Protein AF-A0A9W6YVE3-F1 (afdb_monomer)

Mean predicted aligned error: 15.02 Å

Organism: Ambrosiozyma monospora (NCBI:txid43982)

Radius of gyration: 27.33 Å; Cα contacts (8 Å, |Δi|>4): 26; chains: 1; bounding box: 91×32×43 Å

Sequence (106 aa):
MSSFFVELWESVFQPGTTPALIIATHASFAALLISLLALIFLSGSIHFINLFVIAALLWASVTWFICELQKEKDKLKTNEELAEEDKDAEEKQPLIAASKEEKKEK

InterPro domains:
  IPR013945 V-type ATPase assembly factor Pkr1 [PF08636] (2-73)
  IPR013945 V-type ATPase assembly factor Pkr1 [PTHR28251] (1-91)

Secondary structure (DSSP, 8-state):
-HHHHHHHHHHHHSSS--HHHHHHHHHHHHHHHHHHHHHHHHH--HHHHHHHHHHHHHHHHHHHHHHHHHHHHHHS--TTSHHHHTTTTTTTSSTTTTTSSTTS--

pLDDT: mean 72.77, std 18.61, range [37.28, 94.88]

Structure (mmCIF, N/CA/C/O backbone):
data_AF-A0A9W6YVE3-F1
#
_entry.id   AF-A0A9W6YVE3-F1
#
loop_
_atom_site.group_PDB
_atom_site.id
_atom_site.type_symbol
_atom_site.label_atom_id
_atom_site.label_alt_id
_atom_site.label_comp_id
_atom_site.label_asym_id
_atom_site.label_entity_id
_atom_site.label_seq_id
_atom_site.pdbx_PDB_ins_code
_atom_site.Cartn_x
_atom_site.Cartn_y
_atom_site.Cartn_z
_atom_site.occupancy
_atom_site.B_iso_or_equiv
_atom_site.auth_seq_id
_atom_site.auth_comp_id
_atom_site.auth_asym_id
_atom_site.auth_atom_id
_atom_site.pdbx_PDB_model_num
ATOM 1 N N . MET A 1 1 ? -2.933 19.427 10.365 1.00 55.12 1 MET A N 1
ATOM 2 C CA . MET A 1 1 ? -1.830 18.440 10.275 1.00 55.12 1 MET A CA 1
ATOM 3 C C . MET A 1 1 ? -1.236 18.082 11.638 1.00 55.12 1 MET A C 1
ATOM 5 O O . MET A 1 1 ? -0.814 16.949 11.789 1.00 55.12 1 MET A O 1
ATOM 9 N N . SER A 1 2 ? -1.236 18.975 12.636 1.00 65.62 2 SER A N 1
ATOM 10 C CA . SER A 1 2 ? -0.738 18.674 13.992 1.00 65.62 2 SER A CA 1
ATOM 11 C C . SER A 1 2 ? -1.509 17.563 14.725 1.00 65.62 2 SER A C 1
ATOM 13 O O . SER A 1 2 ? -0.872 16.755 15.385 1.00 65.62 2 SER A O 1
ATOM 15 N N . SER A 1 3 ? -2.840 17.468 14.564 1.00 75.75 3 SER A N 1
ATOM 16 C CA . SER A 1 3 ? -3.661 16.442 15.251 1.00 75.75 3 SER A CA 1
ATOM 17 C C . SER A 1 3 ? -3.242 15.013 14.904 1.00 75.75 3 SER A C 1
ATOM 19 O O . SER A 1 3 ? -2.989 14.222 15.798 1.00 75.75 3 SER A O 1
ATOM 21 N N . PHE A 1 4 ? -3.049 14.705 13.616 1.00 74.69 4 PHE A N 1
ATOM 22 C CA . PHE A 1 4 ? -2.621 13.372 13.172 1.00 74.69 4 PHE A CA 1
ATOM 23 C C . PHE A 1 4 ? -1.255 12.964 13.730 1.00 74.69 4 PHE A C 1
ATOM 25 O O . PHE A 1 4 ? -1.049 11.798 14.036 1.00 74.69 4 PHE A O 1
ATOM 32 N N . PHE A 1 5 ? -0.315 13.907 13.866 1.00 77.25 5 PHE A N 1
ATOM 33 C CA . PHE A 1 5 ? 1.000 13.611 14.437 1.00 77.25 5 PHE A CA 1
ATOM 34 C C . PHE A 1 5 ? 0.908 13.325 15.941 1.00 77.25 5 PHE A C 1
ATOM 36 O O . PHE A 1 5 ? 1.575 12.419 16.425 1.00 77.25 5 PHE A O 1
ATOM 43 N N . VAL A 1 6 ? 0.048 14.052 16.663 1.00 77.75 6 VAL A N 1
ATOM 44 C CA . VAL A 1 6 ? -0.221 13.816 18.091 1.00 77.75 6 VAL A CA 1
ATOM 45 C C . VAL A 1 6 ? -0.946 12.483 18.301 1.00 77.75 6 VAL A C 1
ATOM 47 O O . VAL A 1 6 ? -0.528 11.693 19.138 1.00 77.75 6 VAL A O 1
ATOM 50 N N . GLU A 1 7 ? -1.974 12.188 17.507 1.00 74.88 7 GLU A N 1
ATOM 51 C CA . GLU A 1 7 ? -2.704 10.913 17.548 1.00 74.88 7 GLU A CA 1
ATOM 52 C C . GLU A 1 7 ? -1.819 9.719 17.176 1.00 74.88 7 GLU A C 1
ATOM 54 O O . GLU A 1 7 ? -1.950 8.649 17.768 1.00 74.88 7 GLU A O 1
ATOM 59 N N . LEU A 1 8 ? -0.901 9.893 16.218 1.00 75.62 8 LEU A N 1
ATOM 60 C CA . LEU A 1 8 ? 0.083 8.874 15.859 1.00 75.62 8 LEU A CA 1
ATOM 61 C C . LEU A 1 8 ? 1.107 8.675 16.984 1.00 75.62 8 LEU A C 1
ATOM 63 O O . LEU A 1 8 ? 1.432 7.537 17.305 1.00 75.62 8 LEU A O 1
ATOM 67 N N . TRP A 1 9 ? 1.588 9.763 17.593 1.00 78.62 9 TRP A N 1
ATOM 68 C CA . TRP A 1 9 ? 2.520 9.724 18.723 1.00 78.62 9 TRP A CA 1
ATOM 69 C C . TRP A 1 9 ? 1.914 8.999 19.929 1.00 78.62 9 TRP A C 1
ATOM 71 O O . TRP A 1 9 ? 2.530 8.077 20.450 1.00 78.62 9 TRP A O 1
ATOM 81 N N . GLU A 1 10 ? 0.682 9.335 20.311 1.00 77.44 10 GLU A N 1
ATOM 82 C CA . GLU A 1 10 ? -0.056 8.642 21.379 1.00 77.44 10 GLU A CA 1
ATOM 83 C C . GLU A 1 10 ? -0.386 7.185 21.010 1.00 77.44 10 GLU A C 1
ATOM 85 O O . GLU A 1 10 ? -0.208 6.282 21.826 1.00 77.44 10 GLU A O 1
ATOM 90 N N . SER A 1 11 ? -0.770 6.922 19.754 1.00 75.25 11 SER A N 1
ATOM 91 C CA . SER A 1 11 ? -1.044 5.566 19.252 1.00 75.25 11 SER A CA 1
ATOM 92 C C . SER A 1 11 ? 0.140 4.618 19.357 1.00 75.25 11 SER A C 1
ATOM 94 O O . SER A 1 11 ? -0.059 3.423 19.542 1.00 75.25 11 SER A O 1
ATOM 96 N N . VAL A 1 12 ? 1.367 5.119 19.204 1.00 77.00 12 VAL A N 1
ATOM 97 C CA . VAL A 1 12 ? 2.574 4.288 19.324 1.00 77.00 12 VAL A CA 1
ATOM 98 C C . VAL A 1 12 ? 2.774 3.808 20.766 1.00 77.00 12 VAL A C 1
ATOM 100 O O . VAL A 1 12 ? 3.329 2.729 20.974 1.00 77.00 12 VAL A O 1
ATOM 103 N N . PHE A 1 13 ? 2.305 4.575 21.756 1.00 76.81 13 PHE A N 1
ATOM 104 C CA . PHE A 1 13 ? 2.384 4.211 23.174 1.00 76.81 13 PHE A CA 1
ATOM 105 C C . PHE A 1 13 ? 1.143 3.476 23.692 1.00 76.81 13 PHE A C 1
ATOM 107 O O . PHE A 1 13 ? 1.205 2.846 24.749 1.00 76.81 13 PHE A O 1
ATOM 114 N N . GLN A 1 14 ? 0.029 3.516 22.963 1.00 72.38 14 GLN A N 1
ATOM 115 C CA . GLN A 1 14 ? -1.161 2.741 23.292 1.00 72.38 14 GLN A CA 1
ATOM 116 C C . GLN A 1 14 ? -1.017 1.294 22.795 1.00 72.38 14 GLN A C 1
ATOM 118 O O . GLN A 1 14 ? -0.644 1.056 21.646 1.00 72.38 14 GLN A O 1
ATOM 123 N N . PRO A 1 15 ? -1.322 0.290 23.635 1.00 61.81 15 PRO A N 1
ATOM 124 C CA . PRO A 1 15 ? -1.200 -1.098 23.228 1.00 61.81 15 PRO A CA 1
ATOM 125 C C . PRO A 1 15 ? -2.252 -1.443 22.167 1.00 61.81 15 PRO A C 1
ATOM 127 O O . PRO A 1 15 ? -3.452 -1.484 22.434 1.00 61.81 15 PRO A O 1
ATOM 130 N N . GLY A 1 16 ? -1.789 -1.750 20.957 1.00 66.56 16 GLY A N 1
ATOM 131 C CA . GLY A 1 16 ? -2.586 -2.402 19.923 1.00 66.56 16 GLY A CA 1
ATOM 132 C C . GLY A 1 16 ? -2.505 -1.753 18.544 1.00 66.56 16 GLY A C 1
ATOM 133 O O . GLY A 1 16 ? -1.901 -0.714 18.327 1.00 66.56 16 GLY A O 1
ATOM 134 N N . THR A 1 17 ? -3.151 -2.397 17.578 1.00 67.56 17 THR A N 1
ATOM 135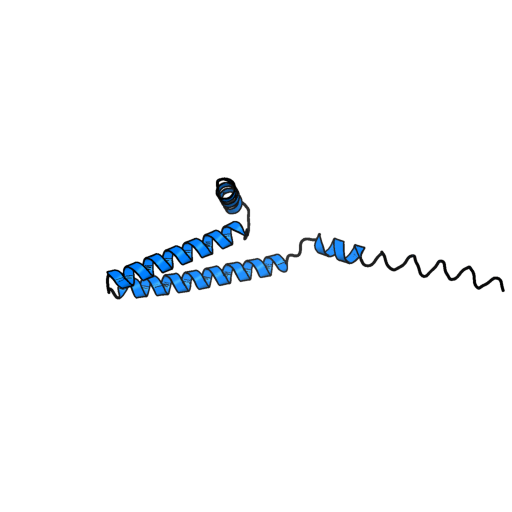 C CA . THR A 1 17 ? -3.386 -1.871 16.228 1.00 67.56 17 THR A CA 1
ATOM 136 C C . THR A 1 17 ? -4.387 -0.718 16.264 1.00 67.56 17 THR A C 1
ATOM 138 O O . THR A 1 17 ? -5.595 -0.956 16.316 1.00 67.56 17 THR A O 1
ATOM 141 N N . THR A 1 18 ? -3.898 0.523 16.267 1.00 77.12 18 THR A N 1
ATOM 142 C CA . THR A 1 18 ? -4.727 1.714 16.041 1.00 77.12 18 THR A CA 1
ATOM 143 C C . THR A 1 18 ? -4.804 2.036 14.538 1.00 77.12 18 THR A C 1
ATOM 145 O O . THR A 1 18 ? -3.854 1.759 13.796 1.00 77.12 18 THR A O 1
ATOM 148 N N . PRO A 1 19 ? -5.908 2.629 14.043 1.00 76.81 19 PRO A N 1
ATOM 149 C CA . PRO A 1 19 ? -6.085 2.909 12.612 1.00 76.81 19 PRO A CA 1
ATOM 150 C C . PRO A 1 19 ? -4.991 3.816 12.030 1.00 76.81 19 PRO A C 1
ATOM 152 O O . PRO A 1 19 ? -4.545 3.615 10.899 1.00 76.81 19 PRO A O 1
ATOM 155 N N . ALA A 1 20 ? -4.515 4.780 12.825 1.00 78.94 20 ALA A N 1
ATOM 156 C CA . ALA A 1 20 ? -3.440 5.690 12.445 1.00 78.94 20 ALA A CA 1
ATOM 157 C C . ALA A 1 20 ? -2.110 4.952 12.210 1.00 78.94 20 ALA A C 1
ATOM 159 O O . ALA A 1 20 ? -1.403 5.241 11.244 1.00 78.94 20 ALA A O 1
ATOM 160 N N . LEU A 1 21 ? -1.789 3.955 13.042 1.00 80.88 21 LEU A N 1
ATOM 161 C CA . LEU A 1 21 ? -0.553 3.183 12.915 1.00 80.88 21 LEU A CA 1
ATOM 162 C C . LEU A 1 21 ? -0.557 2.288 11.665 1.00 80.88 21 LEU A C 1
ATOM 164 O O . LEU A 1 21 ? 0.462 2.167 10.979 1.00 80.88 21 LEU A O 1
ATOM 168 N N . ILE A 1 22 ? -1.714 1.711 11.325 1.00 83.88 22 ILE A N 1
ATOM 169 C CA . ILE A 1 22 ? -1.890 0.902 10.110 1.00 83.88 22 ILE A CA 1
ATOM 170 C C . ILE A 1 22 ? -1.677 1.774 8.866 1.00 83.88 22 ILE A C 1
ATOM 172 O O . ILE A 1 22 ? -0.883 1.417 7.991 1.00 83.88 22 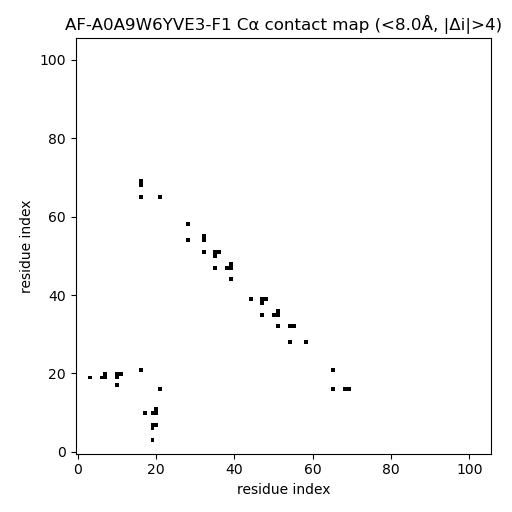ILE A O 1
ATOM 176 N N . ILE A 1 23 ? -2.312 2.952 8.810 1.00 84.75 23 ILE A N 1
ATOM 177 C CA . ILE A 1 23 ? -2.169 3.878 7.676 1.00 84.75 23 ILE A CA 1
ATOM 178 C C . ILE A 1 23 ? -0.709 4.322 7.501 1.00 84.75 23 ILE A C 1
ATOM 180 O O . ILE A 1 23 ? -0.186 4.304 6.385 1.00 84.75 23 ILE A O 1
ATOM 184 N N . ALA A 1 24 ? -0.031 4.664 8.602 1.00 86.44 24 ALA A N 1
ATOM 185 C CA . ALA A 1 24 ? 1.357 5.115 8.585 1.00 86.44 24 ALA A CA 1
ATOM 186 C C . ALA A 1 24 ? 2.305 4.008 8.103 1.00 86.44 24 ALA A C 1
ATOM 188 O O . ALA A 1 24 ? 3.251 4.274 7.355 1.00 86.44 24 ALA A O 1
ATOM 189 N N . THR A 1 25 ? 2.020 2.759 8.477 1.00 88.31 25 THR A N 1
ATOM 190 C CA . THR A 1 25 ? 2.789 1.586 8.052 1.00 88.31 25 THR A CA 1
ATOM 191 C C . THR A 1 25 ? 2.670 1.365 6.543 1.00 88.31 25 THR A C 1
ATOM 193 O O . THR A 1 25 ? 3.690 1.314 5.853 1.00 88.31 25 THR A O 1
ATOM 196 N N . HIS A 1 26 ? 1.449 1.313 5.996 1.00 90.06 26 HIS A N 1
ATOM 197 C CA . HIS A 1 26 ? 1.249 1.160 4.548 1.00 90.06 26 HIS A CA 1
ATOM 198 C C . HIS A 1 26 ? 1.849 2.327 3.754 1.00 90.06 26 HIS A C 1
ATOM 200 O O . HIS A 1 26 ? 2.483 2.095 2.724 1.00 90.06 26 HIS A O 1
ATOM 206 N N . ALA A 1 27 ? 1.717 3.562 4.248 1.00 91.56 27 ALA A N 1
ATOM 207 C CA . ALA A 1 27 ? 2.322 4.734 3.619 1.00 91.56 27 ALA A CA 1
ATOM 208 C C . ALA A 1 27 ? 3.859 4.650 3.592 1.00 91.56 27 ALA A C 1
ATOM 210 O O . ALA A 1 27 ? 4.470 4.924 2.558 1.00 91.56 27 ALA A O 1
ATOM 211 N N . SER A 1 28 ? 4.484 4.217 4.692 1.00 91.38 28 SER A N 1
ATOM 212 C CA . SER A 1 28 ? 5.942 4.069 4.788 1.00 91.38 28 SER A CA 1
ATOM 213 C C . SER A 1 28 ? 6.473 2.984 3.849 1.00 91.38 28 SER A C 1
ATOM 215 O O . SER A 1 28 ? 7.449 3.216 3.135 1.00 91.38 28 SER A O 1
ATOM 217 N N . PHE A 1 29 ? 5.810 1.822 3.786 1.00 92.38 29 PHE A N 1
ATOM 218 C CA . PHE A 1 29 ? 6.183 0.755 2.851 1.00 92.38 29 PHE A CA 1
ATOM 219 C C . PHE A 1 29 ? 5.979 1.164 1.390 1.00 92.38 29 PHE A C 1
ATOM 221 O O . PHE A 1 29 ? 6.850 0.899 0.563 1.00 92.38 29 PHE A 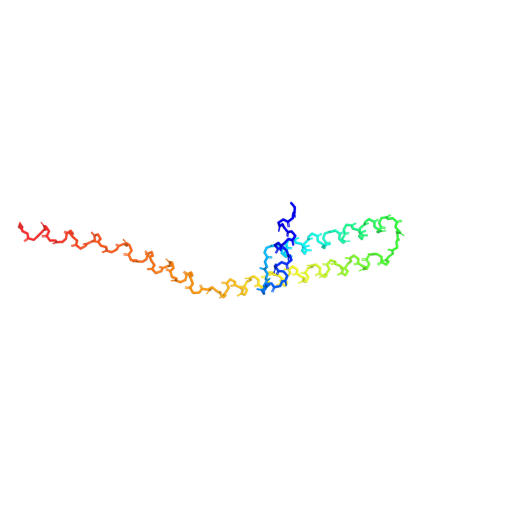O 1
ATOM 228 N N . ALA A 1 30 ? 4.881 1.855 1.070 1.00 92.31 30 ALA A N 1
ATOM 229 C CA . ALA A 1 30 ? 4.645 2.369 -0.276 1.00 92.31 30 ALA A CA 1
ATOM 230 C C . ALA A 1 30 ? 5.729 3.374 -0.691 1.00 92.31 30 ALA A C 1
ATOM 232 O O . ALA A 1 30 ? 6.300 3.243 -1.773 1.00 92.31 30 ALA A O 1
ATOM 233 N N . ALA A 1 31 ? 6.068 4.327 0.183 1.00 93.38 31 ALA A N 1
ATOM 234 C CA . ALA A 1 31 ? 7.148 5.280 -0.062 1.00 93.38 31 ALA A CA 1
ATOM 235 C C . ALA A 1 31 ? 8.489 4.564 -0.290 1.00 93.38 31 ALA A C 1
ATOM 237 O O . ALA A 1 31 ? 9.188 4.868 -1.255 1.00 93.38 31 ALA A O 1
ATOM 238 N N . LEU A 1 32 ? 8.808 3.562 0.534 1.00 92.56 32 LEU A N 1
ATOM 239 C CA . LEU A 1 32 ? 10.026 2.764 0.406 1.00 92.56 32 LEU A CA 1
ATOM 240 C C . LEU A 1 32 ? 10.080 2.006 -0.928 1.00 92.56 32 LEU A C 1
ATOM 242 O O . LEU A 1 32 ? 11.106 2.041 -1.608 1.00 92.56 32 LEU A O 1
ATOM 246 N N . LEU A 1 33 ? 8.988 1.350 -1.333 1.00 92.06 33 LEU A N 1
ATOM 247 C CA . LEU A 1 33 ? 8.929 0.626 -2.606 1.00 92.06 33 LEU A CA 1
ATOM 248 C C . LEU A 1 33 ? 9.028 1.567 -3.806 1.00 92.06 33 LEU A C 1
ATOM 250 O O . LEU A 1 33 ? 9.722 1.234 -4.764 1.00 92.06 33 LEU A O 1
ATOM 254 N N . ILE A 1 34 ? 8.394 2.741 -3.747 1.00 93.56 34 ILE A N 1
ATOM 255 C CA . ILE A 1 34 ? 8.508 3.776 -4.784 1.00 93.56 34 ILE A CA 1
ATOM 256 C C . ILE A 1 34 ? 9.953 4.272 -4.882 1.00 93.56 34 ILE A C 1
ATOM 258 O O . ILE A 1 34 ? 10.486 4.374 -5.987 1.00 93.56 34 ILE A O 1
ATOM 262 N N . SER A 1 35 ? 10.609 4.541 -3.748 1.00 92.50 35 SER A N 1
ATOM 263 C CA . SER A 1 35 ? 12.021 4.924 -3.730 1.00 92.50 35 SER A CA 1
ATOM 264 C C . SER A 1 35 ? 12.897 3.831 -4.342 1.00 92.50 35 SER A C 1
ATOM 266 O O . SER A 1 35 ? 13.692 4.126 -5.230 1.00 92.50 35 SER A O 1
ATOM 268 N N . LEU A 1 36 ? 12.721 2.566 -3.949 1.00 90.62 36 LEU A N 1
ATOM 269 C CA . LEU A 1 36 ? 13.482 1.454 -4.528 1.00 90.62 36 LEU A CA 1
ATOM 270 C C . LEU A 1 36 ? 13.224 1.295 -6.030 1.00 90.62 36 LEU A C 1
ATOM 272 O O . LEU A 1 36 ? 14.180 1.132 -6.782 1.00 90.62 36 LEU A O 1
ATOM 276 N N . LEU A 1 37 ? 11.973 1.411 -6.484 1.00 89.62 37 LEU A N 1
ATOM 277 C CA . LEU A 1 37 ? 11.626 1.412 -7.908 1.00 89.62 37 LEU A CA 1
ATOM 278 C C . LEU A 1 37 ? 12.358 2.526 -8.660 1.00 89.62 37 LEU A C 1
ATOM 280 O O . LEU A 1 37 ? 12.997 2.252 -9.675 1.00 89.62 37 LEU A O 1
ATOM 284 N N . ALA A 1 38 ? 12.327 3.757 -8.146 1.00 90.00 38 ALA A N 1
ATOM 285 C CA . ALA A 1 38 ? 13.032 4.884 -8.751 1.00 90.00 38 ALA A CA 1
ATOM 286 C C . ALA A 1 38 ? 14.547 4.624 -8.854 1.00 90.00 38 ALA A C 1
ATOM 288 O O . ALA A 1 38 ? 15.144 4.885 -9.899 1.00 90.00 38 ALA A O 1
ATOM 289 N N . LEU A 1 39 ? 15.165 4.050 -7.813 1.00 86.88 39 LEU A N 1
ATOM 290 C CA . LEU A 1 39 ? 16.584 3.682 -7.841 1.00 86.88 39 LEU A CA 1
ATOM 291 C C . LEU A 1 39 ? 16.891 2.521 -8.802 1.00 86.88 39 LEU A C 1
ATOM 293 O O . LEU A 1 39 ? 17.944 2.547 -9.439 1.00 86.88 39 LEU A O 1
ATOM 297 N N . ILE A 1 40 ? 15.995 1.538 -8.957 1.00 86.94 40 ILE A N 1
ATOM 298 C CA . IL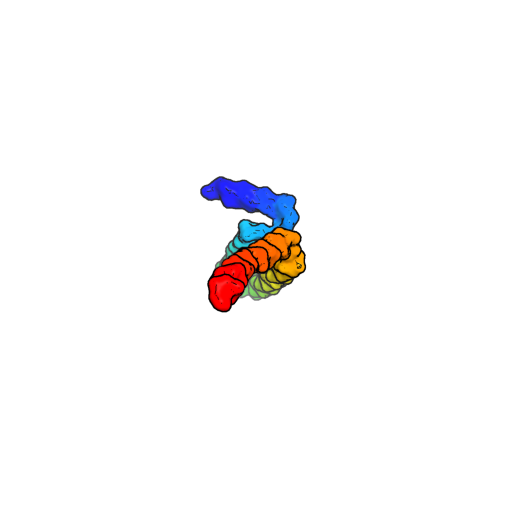E A 1 40 ? 16.151 0.455 -9.947 1.00 86.94 40 ILE A CA 1
ATOM 299 C C . ILE A 1 40 ? 16.237 1.046 -11.357 1.00 86.94 40 ILE A C 1
ATOM 301 O O . ILE A 1 40 ? 17.158 0.701 -12.102 1.00 86.94 40 ILE A O 1
ATOM 305 N N . PHE A 1 41 ? 15.327 1.966 -11.700 1.00 83.19 41 PHE A N 1
ATOM 306 C CA . PHE A 1 41 ? 15.324 2.635 -13.005 1.00 83.19 41 PHE A CA 1
ATOM 307 C C . PHE A 1 41 ? 16.581 3.477 -13.242 1.00 83.19 41 PHE A C 1
ATOM 309 O O . PHE A 1 41 ? 17.054 3.550 -14.374 1.00 83.19 41 PHE A O 1
ATOM 316 N N . LEU A 1 42 ? 17.131 4.096 -12.194 1.00 85.31 42 LEU A N 1
ATOM 317 C CA . LEU A 1 42 ? 18.282 4.989 -12.322 1.00 85.31 42 LEU A CA 1
ATOM 318 C C . LEU A 1 42 ? 19.631 4.254 -12.326 1.00 85.31 42 LEU A C 1
ATOM 320 O O . LEU A 1 42 ? 20.558 4.681 -13.010 1.00 85.31 42 LEU A O 1
ATOM 324 N N . SER A 1 43 ? 19.762 3.173 -11.552 1.00 82.31 43 SER A N 1
ATOM 325 C CA . SER A 1 43 ? 21.056 2.529 -11.293 1.00 82.31 43 SER A CA 1
ATOM 326 C C . SER A 1 43 ? 21.296 1.247 -12.095 1.00 82.31 43 SER A C 1
ATOM 328 O O . SER A 1 43 ? 22.450 0.829 -12.185 1.00 82.31 43 SER A O 1
ATOM 330 N N . GLY A 1 44 ? 20.255 0.585 -12.622 1.00 72.94 44 GLY A N 1
ATOM 331 C CA . GLY A 1 44 ? 20.389 -0.633 -13.440 1.00 72.94 44 GLY A CA 1
ATOM 332 C C . GLY A 1 44 ? 21.061 -1.833 -12.746 1.00 72.94 44 GLY A C 1
ATOM 333 O O . GLY A 1 44 ? 21.465 -2.780 -13.416 1.00 72.94 44 GLY A O 1
ATOM 334 N N . SER A 1 45 ? 21.216 -1.805 -11.417 1.00 81.75 45 SER A N 1
ATOM 335 C CA . SER A 1 45 ? 21.945 -2.822 -10.649 1.00 81.75 45 SER A CA 1
ATOM 336 C C . SER A 1 45 ? 21.009 -3.872 -10.051 1.00 81.75 45 SER A C 1
ATOM 338 O O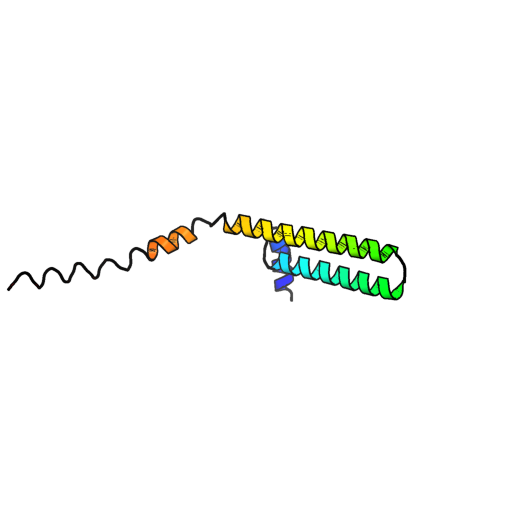 . SER A 1 45 ? 20.012 -3.541 -9.405 1.00 81.75 45 SER A O 1
ATOM 340 N N . ILE A 1 46 ? 21.389 -5.149 -10.193 1.00 84.69 46 ILE A N 1
ATOM 341 C CA . ILE A 1 46 ? 20.663 -6.309 -9.646 1.00 84.69 46 ILE A CA 1
ATOM 342 C C . ILE A 1 46 ? 20.472 -6.217 -8.121 1.00 84.69 46 ILE A C 1
ATOM 344 O O . ILE A 1 46 ? 19.498 -6.735 -7.583 1.00 84.69 46 ILE A O 1
ATOM 348 N N . HIS A 1 47 ? 21.364 -5.512 -7.414 1.00 88.62 47 HIS A N 1
ATOM 349 C CA . HIS A 1 47 ? 21.291 -5.362 -5.960 1.00 88.62 47 HIS A CA 1
ATOM 350 C C . HIS A 1 47 ? 19.968 -4.723 -5.509 1.00 88.62 47 HIS A C 1
ATOM 352 O O . HIS A 1 47 ? 19.353 -5.172 -4.541 1.00 88.62 47 HIS A O 1
ATOM 358 N N . PHE A 1 48 ? 19.483 -3.726 -6.253 1.00 86.50 48 PHE A N 1
ATOM 359 C CA . PHE A 1 48 ? 18.231 -3.043 -5.934 1.00 86.50 48 PHE A CA 1
ATOM 360 C C . PHE A 1 48 ? 16.996 -3.920 -6.161 1.00 86.50 48 PHE A C 1
ATOM 362 O O . PHE A 1 48 ? 15.990 -3.741 -5.479 1.00 86.50 48 PHE A O 1
ATOM 369 N N . ILE A 1 49 ? 17.084 -4.912 -7.051 1.00 87.62 49 ILE A N 1
ATOM 370 C CA . ILE A 1 49 ? 16.009 -5.885 -7.269 1.00 87.62 49 ILE A CA 1
ATOM 371 C C . ILE A 1 49 ? 15.877 -6.797 -6.044 1.00 87.62 49 ILE A C 1
ATOM 373 O O . ILE A 1 49 ? 14.770 -6.985 -5.544 1.00 87.62 49 ILE A O 1
ATOM 377 N N . ASN A 1 50 ? 16.990 -7.298 -5.494 1.00 91.12 50 ASN A N 1
ATOM 378 C CA . ASN A 1 50 ? 16.960 -8.105 -4.268 1.00 91.12 50 ASN A CA 1
ATOM 379 C C . ASN A 1 50 ? 16.387 -7.313 -3.081 1.00 91.12 50 ASN A C 1
ATOM 381 O O . ASN A 1 50 ? 15.550 -7.833 -2.345 1.00 91.12 50 ASN A O 1
ATOM 385 N N . LEU A 1 51 ? 16.800 -6.050 -2.922 1.00 91.62 51 LEU A N 1
ATOM 386 C CA . LEU A 1 51 ? 16.256 -5.144 -1.902 1.00 91.62 51 LEU A CA 1
ATOM 387 C C . LEU A 1 51 ? 14.743 -4.943 -2.063 1.00 91.62 51 LEU A C 1
ATOM 389 O O . LEU A 1 51 ? 14.011 -5.003 -1.078 1.00 91.62 51 LEU A O 1
ATOM 393 N N . PHE A 1 52 ? 14.268 -4.757 -3.296 1.00 90.88 52 PHE A N 1
ATOM 394 C CA . PHE A 1 52 ? 12.845 -4.601 -3.592 1.00 90.88 52 PHE A CA 1
ATOM 395 C C . PHE A 1 52 ? 12.037 -5.857 -3.248 1.00 90.88 52 PHE A C 1
ATOM 397 O O . PHE A 1 52 ? 10.987 -5.757 -2.614 1.00 90.88 52 PHE A O 1
ATOM 404 N N . VAL A 1 53 ? 12.545 -7.043 -3.595 1.00 93.00 53 VAL A N 1
ATOM 405 C CA . VAL A 1 53 ? 11.893 -8.321 -3.266 1.00 93.00 53 VAL A CA 1
ATOM 406 C C . VAL A 1 53 ? 11.791 -8.514 -1.753 1.00 93.00 53 VAL A C 1
ATOM 408 O O . VAL A 1 53 ? 10.716 -8.837 -1.250 1.00 93.00 53 VAL A O 1
ATOM 411 N N . ILE A 1 54 ? 12.878 -8.281 -1.012 1.00 94.44 54 ILE A N 1
ATOM 412 C CA . ILE A 1 54 ? 12.877 -8.429 0.451 1.00 94.44 54 ILE A CA 1
ATOM 413 C C . ILE A 1 54 ? 11.920 -7.415 1.094 1.00 94.44 54 ILE A C 1
ATOM 415 O O . ILE A 1 54 ? 11.169 -7.776 1.998 1.00 94.44 54 ILE A O 1
ATOM 419 N N . ALA A 1 55 ? 11.887 -6.172 0.605 1.00 93.25 55 ALA A N 1
ATOM 420 C CA . ALA A 1 55 ? 10.948 -5.158 1.080 1.00 93.25 55 ALA A CA 1
ATOM 421 C C . ALA A 1 55 ? 9.481 -5.544 0.822 1.00 93.25 55 ALA A C 1
ATOM 423 O O . ALA A 1 55 ? 8.636 -5.361 1.698 1.00 93.25 55 ALA A O 1
ATOM 424 N N . ALA A 1 56 ? 9.173 -6.120 -0.343 1.00 92.19 56 ALA A N 1
ATOM 425 C CA . ALA A 1 56 ? 7.830 -6.602 -0.661 1.00 92.19 56 ALA A CA 1
ATOM 426 C C . ALA A 1 56 ? 7.412 -7.787 0.231 1.00 92.19 56 ALA A C 1
ATOM 428 O O . ALA A 1 56 ? 6.293 -7.803 0.747 1.00 92.19 56 ALA A O 1
ATOM 429 N N . LEU A 1 57 ? 8.317 -8.744 0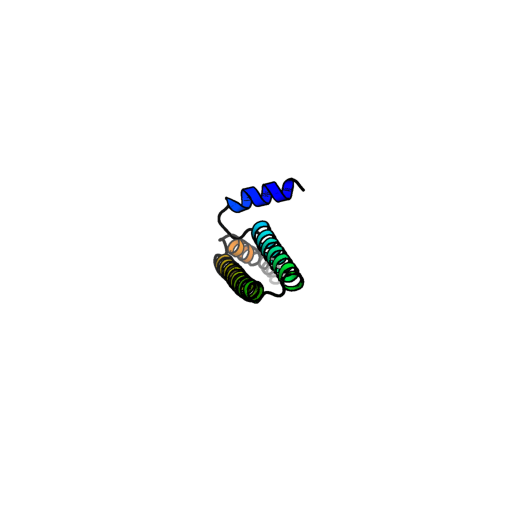.475 1.00 94.88 57 LEU A N 1
ATOM 430 C CA . LEU A 1 57 ? 8.083 -9.858 1.405 1.00 94.88 57 LEU A CA 1
ATOM 431 C C . LEU A 1 57 ? 7.858 -9.370 2.842 1.00 94.88 57 LEU A C 1
ATOM 433 O O . LEU A 1 57 ? 6.986 -9.884 3.549 1.00 94.88 57 LEU A O 1
ATOM 437 N N . LEU A 1 58 ? 8.616 -8.357 3.265 1.00 93.62 58 LEU A N 1
ATOM 438 C CA . LEU A 1 58 ? 8.443 -7.717 4.563 1.00 93.62 58 LEU A CA 1
ATOM 439 C C . LEU A 1 58 ? 7.068 -7.044 4.659 1.00 93.62 58 LEU A C 1
ATOM 441 O O . LEU A 1 58 ? 6.358 -7.249 5.642 1.00 93.62 58 LEU A O 1
ATOM 445 N N . TRP A 1 59 ? 6.655 -6.305 3.626 1.00 93.19 59 TRP A N 1
ATOM 446 C CA . TRP A 1 59 ? 5.343 -5.660 3.599 1.00 93.19 59 TRP A CA 1
ATOM 447 C C . TRP A 1 59 ? 4.196 -6.676 3.661 1.00 93.19 59 TRP A C 1
ATOM 449 O O . TRP A 1 59 ? 3.240 -6.482 4.417 1.00 93.19 59 TRP A O 1
ATOM 459 N N . ALA A 1 60 ? 4.311 -7.790 2.933 1.00 92.19 60 ALA A N 1
ATOM 460 C CA . ALA A 1 60 ? 3.349 -8.886 3.002 1.00 92.19 60 ALA A CA 1
ATOM 461 C C . ALA A 1 60 ? 3.278 -9.491 4.415 1.00 92.19 60 ALA A C 1
ATOM 463 O O . ALA A 1 60 ? 2.184 -9.650 4.955 1.00 92.19 60 ALA A O 1
ATOM 464 N N . SER A 1 61 ? 4.432 -9.751 5.040 1.00 94.12 61 SER A N 1
ATOM 465 C CA . SER A 1 61 ? 4.517 -10.288 6.408 1.00 94.12 61 SER A CA 1
ATOM 466 C C . SER A 1 61 ? 3.850 -9.363 7.431 1.00 94.12 61 SER A C 1
ATOM 468 O O . SER A 1 61 ? 3.081 -9.823 8.271 1.00 94.12 61 SER A O 1
ATOM 470 N N . VAL A 1 62 ? 4.090 -8.052 7.333 1.00 91.06 62 VAL A N 1
ATOM 471 C CA . VAL A 1 62 ? 3.475 -7.057 8.225 1.00 91.06 62 VAL A CA 1
ATOM 472 C C . VAL A 1 62 ? 1.970 -6.943 7.982 1.00 91.06 62 VAL A C 1
ATOM 474 O O . VAL A 1 62 ? 1.201 -6.904 8.936 1.00 91.06 62 VAL A O 1
ATOM 477 N N . THR A 1 63 ? 1.532 -6.931 6.721 1.00 89.56 63 THR A N 1
ATOM 478 C CA . THR A 1 63 ? 0.100 -6.858 6.378 1.00 89.56 63 THR A CA 1
ATOM 479 C C . THR A 1 63 ? -0.652 -8.076 6.909 1.00 89.56 63 THR A C 1
ATOM 481 O O . THR A 1 63 ? -1.722 -7.937 7.501 1.00 89.56 63 THR A O 1
ATOM 484 N N . TRP A 1 64 ? -0.068 -9.267 6.752 1.00 91.44 64 TRP A N 1
ATOM 485 C CA . TRP A 1 64 ? -0.616 -10.496 7.314 1.00 91.44 64 TRP A CA 1
ATOM 486 C C . TRP A 1 64 ? -0.669 -10.442 8.847 1.00 91.44 64 TRP A C 1
ATOM 488 O O . TRP A 1 64 ? -1.709 -10.742 9.428 1.00 91.44 64 TRP A O 1
ATOM 498 N N . PHE A 1 65 ? 0.401 -9.972 9.497 1.00 88.25 65 PHE A N 1
ATOM 499 C CA . PHE A 1 65 ? 0.454 -9.818 10.953 1.00 88.25 65 PHE A CA 1
ATOM 500 C C . PH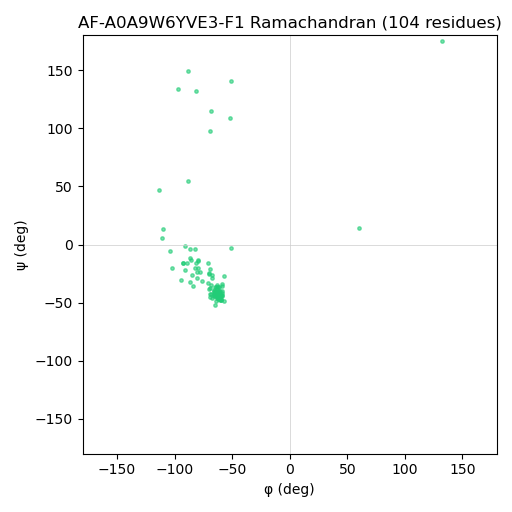E A 1 65 ? -0.625 -8.863 11.485 1.00 88.25 65 PHE A C 1
ATOM 502 O O . PHE A 1 65 ? -1.298 -9.183 12.460 1.00 88.25 65 PHE A O 1
ATOM 509 N N . ILE A 1 66 ? -0.844 -7.718 10.828 1.00 86.81 66 ILE A N 1
ATOM 510 C CA . ILE A 1 66 ? -1.899 -6.764 11.206 1.00 86.81 66 ILE A CA 1
ATOM 511 C C . ILE A 1 66 ? -3.284 -7.409 11.092 1.00 86.81 66 ILE A C 1
ATOM 513 O O . ILE A 1 66 ? -4.097 -7.254 12.002 1.00 86.81 66 ILE A O 1
ATOM 517 N N . CYS A 1 67 ? -3.542 -8.138 10.003 1.00 85.69 67 CYS A N 1
ATOM 518 C CA . CYS A 1 67 ? -4.817 -8.819 9.783 1.00 85.69 67 CYS A CA 1
ATOM 519 C C . CYS A 1 67 ? -5.078 -9.892 10.852 1.00 85.69 67 CYS A C 1
ATOM 521 O O . CYS A 1 67 ? -6.173 -9.953 11.411 1.00 85.69 67 CYS A O 1
ATOM 523 N N . GLU A 1 68 ? -4.057 -10.679 11.201 1.00 87.56 68 GLU A N 1
ATOM 524 C CA . GLU A 1 68 ? -4.171 -11.692 12.253 1.00 87.56 68 GLU A CA 1
ATOM 525 C C . GLU A 1 68 ? -4.413 -11.049 13.630 1.00 87.56 68 GLU A C 1
ATOM 527 O O . GLU A 1 68 ? -5.280 -11.498 14.379 1.00 87.56 68 GLU A O 1
ATOM 532 N N . LEU A 1 69 ? -3.738 -9.934 13.943 1.00 83.88 69 LEU A N 1
ATOM 533 C CA . LEU A 1 69 ? -3.993 -9.192 15.182 1.00 83.88 69 LEU A CA 1
ATOM 534 C C . LEU A 1 69 ? -5.408 -8.603 15.250 1.00 83.88 69 LEU A C 1
ATOM 536 O O . LEU A 1 69 ? -5.988 -8.553 16.333 1.00 83.88 69 LEU A O 1
ATOM 540 N N . GLN A 1 70 ? -5.965 -8.132 14.131 1.00 81.62 70 GLN A N 1
ATOM 541 C CA . GLN A 1 70 ? -7.346 -7.638 14.084 1.00 81.62 70 GLN A CA 1
ATOM 542 C C . GLN A 1 70 ? -8.347 -8.766 14.332 1.00 81.62 70 GLN A C 1
ATOM 544 O O . GLN A 1 70 ? -9.244 -8.617 15.154 1.00 81.62 70 GLN A O 1
ATOM 549 N N . LYS A 1 71 ? -8.134 -9.926 13.711 1.00 79.81 71 LYS A N 1
ATOM 550 C CA . LYS A 1 71 ? -8.990 -11.099 13.891 1.00 79.81 71 LYS A CA 1
ATOM 551 C C . LYS A 1 71 ? -9.020 -11.592 15.341 1.00 79.81 71 LYS A C 1
ATOM 553 O O . LYS A 1 71 ? -10.084 -11.951 15.837 1.00 79.81 71 LYS A O 1
ATOM 558 N N . GLU A 1 72 ? -7.881 -11.594 16.032 1.00 76.75 72 GLU A N 1
ATOM 559 C CA . GLU A 1 72 ? -7.824 -11.950 17.458 1.00 76.75 72 GLU A CA 1
ATOM 560 C C . GLU A 1 72 ? -8.460 -10.872 18.353 1.00 76.75 72 GLU A C 1
ATOM 562 O O . GLU A 1 72 ? -9.103 -11.204 19.349 1.00 76.75 72 GLU A O 1
ATOM 567 N N . LYS A 1 73 ? -8.365 -9.588 17.980 1.00 70.88 73 LYS A N 1
ATOM 568 C CA . LYS A 1 73 ? -9.087 -8.499 18.661 1.00 70.88 73 LYS A CA 1
ATOM 569 C C . LYS A 1 73 ? -10.605 -8.617 18.513 1.00 70.88 73 LYS A C 1
ATOM 571 O O . LYS A 1 73 ? -11.301 -8.491 19.512 1.00 70.88 73 LYS A O 1
ATOM 576 N N . ASP A 1 74 ? -11.107 -8.919 17.319 1.00 63.41 74 ASP A N 1
ATOM 577 C CA . ASP A 1 74 ? -12.546 -9.108 17.070 1.00 63.41 74 ASP A CA 1
ATOM 578 C C . ASP A 1 74 ? -13.089 -10.358 17.780 1.00 63.41 74 ASP A C 1
ATOM 580 O O . ASP A 1 74 ? -14.267 -10.443 18.125 1.00 63.41 74 ASP A O 1
ATOM 584 N N . LYS A 1 75 ? -12.220 -11.347 18.021 1.00 60.06 75 LYS A N 1
ATOM 585 C CA . LYS A 1 75 ? -12.537 -12.559 18.783 1.00 60.06 75 LYS A CA 1
ATOM 586 C C . LYS A 1 75 ? -12.545 -12.313 20.296 1.00 60.06 75 LYS A C 1
ATOM 588 O O . LYS A 1 75 ? -13.238 -13.024 21.023 1.00 60.06 75 LYS A O 1
ATOM 593 N N . LEU A 1 76 ? -11.830 -11.287 20.757 1.00 55.59 76 LEU A N 1
ATOM 594 C CA . LEU A 1 76 ? -11.922 -10.706 22.094 1.00 55.59 76 LEU A CA 1
ATOM 595 C C . LEU A 1 76 ? -12.995 -9.611 22.117 1.00 55.59 76 LEU A C 1
ATOM 597 O O . LEU A 1 76 ? -12.715 -8.483 22.522 1.00 55.59 76 LEU A O 1
ATOM 601 N N . LYS A 1 77 ? -14.226 -9.938 21.696 1.00 55.41 77 LYS A N 1
ATOM 602 C CA . LYS A 1 77 ? -15.376 -9.054 21.904 1.00 55.41 77 LYS A CA 1
ATOM 603 C C . LYS A 1 77 ? -15.426 -8.670 23.377 1.00 55.41 77 LYS A C 1
ATOM 605 O O . LYS A 1 77 ? -15.692 -9.499 24.250 1.00 55.41 77 LYS A O 1
ATOM 610 N N . THR A 1 78 ? -15.111 -7.411 23.643 1.00 54.47 78 THR A N 1
ATOM 611 C CA . THR A 1 78 ? -15.303 -6.765 24.930 1.00 54.47 78 THR A CA 1
ATOM 612 C C . THR A 1 78 ? -16.750 -7.010 25.350 1.00 54.47 78 THR A C 1
ATOM 614 O O . THR A 1 78 ? -17.655 -6.970 24.518 1.00 54.47 78 THR A O 1
ATOM 617 N N . ASN A 1 79 ? -16.969 -7.273 26.638 1.00 56.50 79 ASN A N 1
ATOM 618 C CA . ASN A 1 79 ? -18.267 -7.565 27.266 1.00 56.50 79 ASN A CA 1
ATOM 619 C C . ASN A 1 79 ? -19.397 -6.545 26.961 1.00 56.50 79 ASN A C 1
ATOM 621 O O . ASN A 1 79 ? -20.524 -6.735 27.403 1.00 56.50 79 ASN A O 1
ATOM 625 N N . GLU A 1 80 ? -19.113 -5.470 26.228 1.00 56.72 80 GLU A N 1
ATOM 626 C CA . GLU A 1 80 ? -20.052 -4.434 25.802 1.00 56.72 80 GLU A CA 1
ATOM 627 C C . GLU A 1 80 ? -20.960 -4.878 24.642 1.00 56.72 80 GLU A C 1
ATOM 629 O O . GLU A 1 80 ? -22.125 -4.500 24.635 1.00 56.72 80 GLU A O 1
ATOM 634 N N . GLU A 1 81 ? -20.511 -5.749 23.727 1.00 53.28 81 GLU A N 1
ATOM 635 C CA . GLU A 1 81 ? -21.362 -6.204 22.604 1.00 53.28 81 GLU A CA 1
ATOM 636 C C . GLU A 1 81 ? -22.339 -7.328 23.018 1.00 53.28 81 GLU A C 1
ATOM 638 O O . GLU A 1 81 ? -23.421 -7.452 22.451 1.00 53.28 81 GLU A O 1
ATOM 643 N N . LEU A 1 82 ? -22.031 -8.080 24.089 1.00 54.62 82 LEU A N 1
ATOM 644 C CA . LEU A 1 82 ? -23.013 -8.959 24.751 1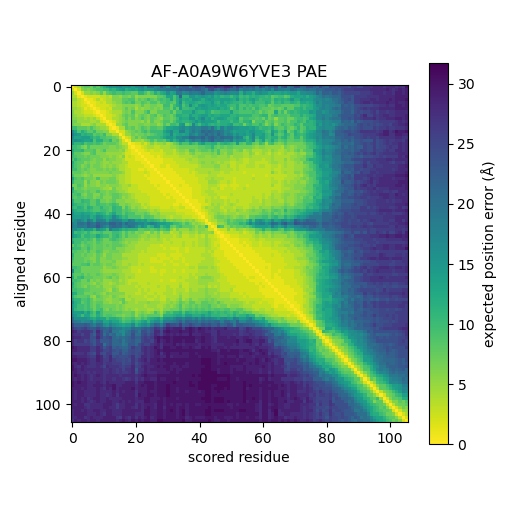.00 54.62 82 LEU A CA 1
ATOM 645 C C . LEU A 1 82 ? -24.110 -8.166 25.490 1.00 54.62 82 LEU A C 1
ATOM 647 O O . LEU A 1 82 ? -25.175 -8.713 25.756 1.00 54.62 82 LEU A O 1
ATOM 651 N N . ALA A 1 83 ? -23.865 -6.896 25.835 1.00 54.00 83 ALA A N 1
ATOM 652 C CA . ALA A 1 83 ? -24.818 -6.067 26.575 1.00 54.00 83 ALA A CA 1
ATOM 653 C C . ALA A 1 83 ? -25.831 -5.340 25.670 1.00 54.00 83 ALA A C 1
ATOM 655 O O . ALA A 1 83 ? -26.807 -4.785 26.183 1.00 54.00 83 ALA A O 1
ATOM 656 N N . GLU A 1 84 ? -25.616 -5.323 24.350 1.00 54.09 84 GLU A N 1
ATOM 657 C CA . GLU A 1 84 ? -26.572 -4.766 23.384 1.00 54.09 84 GLU A CA 1
ATOM 658 C C . GLU A 1 84 ? -27.502 -5.837 22.791 1.00 54.09 84 GLU A C 1
ATOM 660 O O . GLU A 1 84 ? -28.677 -5.545 22.580 1.00 54.09 84 GLU A O 1
ATOM 665 N N . GLU A 1 85 ? -27.060 -7.095 22.646 1.00 50.88 85 GLU A N 1
ATOM 666 C CA . GLU A 1 85 ? -27.951 -8.195 22.221 1.00 50.88 85 GLU A CA 1
ATOM 667 C C . GLU A 1 85 ? -28.993 -8.592 23.292 1.00 50.88 85 GLU A C 1
ATOM 669 O O . GLU A 1 85 ? -30.073 -9.063 22.938 1.00 50.88 85 GLU A O 1
ATOM 674 N N . ASP A 1 86 ? -28.736 -8.347 24.585 1.00 47.53 86 ASP A N 1
ATOM 675 C CA . ASP A 1 86 ? -29.705 -8.628 25.666 1.00 47.53 86 ASP A CA 1
ATOM 676 C C . ASP A 1 86 ? -30.786 -7.530 25.795 1.00 47.53 86 ASP A C 1
ATOM 678 O O . ASP A 1 86 ? -31.880 -7.770 26.306 1.00 47.53 86 ASP A O 1
ATOM 682 N N . LYS A 1 87 ? -30.528 -6.318 25.275 1.00 45.22 87 LYS A N 1
ATOM 683 C CA . LYS A 1 87 ? -31.505 -5.209 25.288 1.00 45.22 87 LYS A CA 1
ATOM 684 C C . LYS A 1 87 ? -32.548 -5.322 24.177 1.00 45.22 87 LYS A C 1
ATOM 686 O O . LYS A 1 87 ? -33.683 -4.897 24.372 1.00 45.22 87 LYS A O 1
ATOM 691 N N . ASP A 1 88 ? -32.197 -5.940 23.050 1.00 42.91 88 ASP A N 1
ATOM 692 C CA . ASP A 1 88 ? -33.122 -6.156 21.925 1.00 42.91 88 ASP A CA 1
ATOM 693 C C . ASP A 1 88 ? -34.069 -7.360 22.159 1.00 42.91 88 ASP A C 1
ATOM 695 O O . ASP A 1 88 ? -35.093 -7.523 21.487 1.00 42.91 88 ASP A O 1
ATOM 699 N N . ALA A 1 89 ? -33.772 -8.204 23.159 1.00 44.59 89 ALA A N 1
ATOM 700 C CA . ALA A 1 89 ? -34.627 -9.317 23.576 1.00 44.59 89 ALA A CA 1
ATOM 701 C C . ALA A 1 89 ? -35.767 -8.899 24.533 1.00 44.59 89 ALA A C 1
ATOM 703 O O . ALA A 1 89 ? -36.775 -9.611 24.631 1.00 44.59 89 ALA A O 1
ATOM 704 N N . GLU A 1 90 ? -35.655 -7.748 25.209 1.00 48.28 90 GLU A N 1
ATOM 705 C CA . GLU A 1 90 ? -36.628 -7.301 26.220 1.00 48.28 90 GLU A CA 1
ATOM 706 C C . GLU A 1 90 ? -37.767 -6.432 25.638 1.00 48.28 90 GLU A C 1
ATOM 708 O O . GLU A 1 90 ? -38.871 -6.404 26.186 1.00 48.28 90 GLU A O 1
ATOM 713 N N . GLU A 1 91 ? -37.589 -5.798 24.470 1.00 46.38 91 GLU A N 1
ATOM 714 C CA . GLU A 1 91 ? -38.581 -4.838 23.944 1.00 46.38 91 GLU A CA 1
ATOM 715 C C . GLU A 1 91 ? -39.804 -5.486 23.252 1.00 46.38 91 GLU A C 1
ATOM 717 O O . GLU A 1 91 ? -40.843 -4.848 23.074 1.00 46.38 91 GLU A O 1
ATOM 722 N N . LYS A 1 92 ? -39.769 -6.784 22.911 1.00 40.72 92 LYS A N 1
ATOM 723 C CA . LYS A 1 92 ? -40.901 -7.444 22.217 1.00 40.72 92 LYS A CA 1
ATOM 724 C C . LYS A 1 92 ? -41.956 -8.100 23.112 1.00 40.72 92 LYS A C 1
ATOM 726 O O . LYS A 1 92 ? -42.942 -8.607 22.573 1.00 40.72 92 LYS A O 1
ATOM 731 N N . GLN A 1 93 ? -41.824 -8.093 24.442 1.00 46.53 93 GLN A N 1
ATOM 732 C CA . GLN A 1 93 ? -42.743 -8.845 25.316 1.00 46.53 93 GLN A CA 1
ATOM 733 C C . GLN A 1 93 ? -43.839 -8.091 26.102 1.00 46.53 93 GLN A C 1
ATOM 735 O O . GLN A 1 93 ? -44.708 -8.794 26.624 1.00 46.53 93 GLN A O 1
ATOM 740 N N . PRO A 1 94 ? -43.976 -6.747 26.149 1.00 38.81 94 PRO A N 1
ATOM 741 C CA . PRO A 1 94 ? -45.094 -6.180 26.906 1.00 38.81 94 PRO A CA 1
ATOM 742 C C . PRO A 1 94 ? -46.429 -6.176 26.134 1.00 38.81 94 PRO A C 1
ATOM 744 O O . PRO A 1 94 ? -47.485 -6.056 26.753 1.00 38.81 94 PRO A O 1
ATOM 747 N N . LEU A 1 95 ? -46.446 -6.351 24.802 1.00 46.38 95 LEU A N 1
ATOM 748 C CA . LEU A 1 95 ? -47.669 -6.101 24.017 1.00 46.38 95 LEU A CA 1
ATOM 749 C C . LEU A 1 95 ? -48.656 -7.286 23.928 1.00 46.38 95 LEU A C 1
ATOM 751 O O . LEU A 1 95 ? -49.806 -7.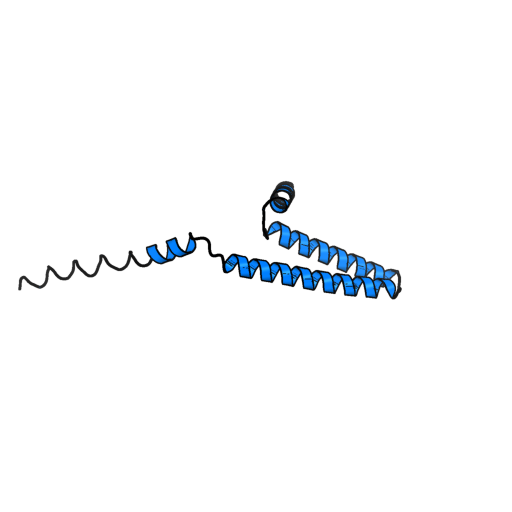092 23.542 1.00 46.38 95 LEU A O 1
ATOM 755 N N . ILE A 1 96 ? -48.265 -8.513 24.298 1.00 44.03 96 ILE A N 1
ATOM 756 C CA . ILE A 1 96 ? -49.127 -9.702 24.100 1.00 44.03 96 ILE A CA 1
ATOM 757 C C . ILE A 1 96 ? -50.006 -10.013 25.332 1.00 44.03 96 ILE A C 1
ATOM 759 O O . ILE A 1 96 ? -51.005 -10.725 25.218 1.00 44.03 96 ILE A O 1
ATOM 763 N N . ALA A 1 97 ? -49.707 -9.459 26.513 1.00 39.34 97 ALA A N 1
ATOM 764 C CA . ALA A 1 97 ? -50.458 -9.775 27.735 1.00 39.34 97 ALA A CA 1
ATOM 765 C C . ALA A 1 97 ? -51.713 -8.903 27.946 1.00 39.34 97 ALA A C 1
ATOM 767 O O . ALA A 1 97 ? -52.720 -9.409 28.437 1.00 39.34 97 ALA A O 1
ATOM 768 N N . ALA A 1 98 ? -51.708 -7.639 27.504 1.00 40.81 98 ALA A N 1
ATOM 769 C CA . ALA A 1 98 ? -52.839 -6.723 27.710 1.00 40.81 98 ALA A CA 1
ATOM 770 C C . ALA A 1 98 ? -54.084 -7.061 26.862 1.00 40.81 98 ALA A C 1
ATOM 772 O O . ALA A 1 98 ? -55.183 -6.616 27.169 1.00 40.81 98 ALA A O 1
ATOM 773 N N . SER A 1 99 ? -53.954 -7.890 25.818 1.00 43.50 99 SER A N 1
ATOM 774 C CA . SER A 1 99 ? -55.094 -8.267 24.965 1.00 43.50 99 SER A CA 1
ATOM 775 C C . SER A 1 99 ? -55.889 -9.482 25.484 1.00 43.50 99 SER A C 1
ATOM 777 O O . SER A 1 99 ? -56.913 -9.842 24.904 1.00 43.50 99 SER A O 1
ATOM 779 N N . LYS A 1 100 ? -55.467 -10.131 26.585 1.00 42.00 100 LYS A N 1
ATOM 780 C CA . LYS A 1 100 ? -56.187 -11.297 27.137 1.00 42.00 100 LYS A CA 1
ATOM 781 C C . LYS A 1 100 ? -57.274 -10.973 28.164 1.00 42.00 100 LYS A C 1
ATOM 783 O O . LYS A 1 100 ? -58.110 -11.845 28.393 1.00 42.00 100 LYS A O 1
ATOM 788 N N . GLU A 1 101 ? -57.316 -9.773 28.743 1.00 46.06 101 GLU A N 1
ATOM 789 C CA . GLU A 1 101 ? -58.329 -9.451 29.765 1.00 46.06 101 GLU A CA 1
ATOM 790 C C . GLU A 1 101 ? -59.671 -8.975 29.179 1.00 46.06 101 GLU A C 1
ATOM 792 O O . GLU A 1 101 ? -60.713 -9.273 29.754 1.00 46.06 101 GLU A O 1
ATOM 797 N N . GLU A 1 102 ? -59.711 -8.384 27.979 1.00 44.66 102 GLU A N 1
ATOM 798 C CA . GLU A 1 102 ? -60.967 -7.835 27.426 1.00 44.66 102 GLU A CA 1
ATOM 799 C C . GLU A 1 102 ? -61.888 -8.875 26.741 1.00 44.66 102 GLU A C 1
ATOM 801 O O . GLU A 1 102 ? -63.000 -8.555 26.326 1.00 44.66 102 GLU A O 1
ATOM 806 N N . LYS A 1 103 ? -61.474 -10.148 26.619 1.00 42.59 103 LYS A N 1
ATOM 807 C CA . LYS A 1 103 ? -62.267 -11.193 25.927 1.00 42.59 103 LYS A CA 1
ATOM 808 C C . LYS A 1 103 ? -62.864 -12.268 26.841 1.00 42.59 103 LYS A C 1
ATOM 810 O O . LYS A 1 103 ? -63.303 -13.304 26.342 1.00 42.59 103 LYS A O 1
ATOM 815 N N . LYS A 1 104 ? -62.879 -12.058 28.161 1.00 40.44 104 LYS A N 1
ATOM 816 C CA . LYS A 1 104 ? -63.517 -12.991 29.111 1.00 40.44 104 LYS A CA 1
ATOM 817 C C . LYS A 1 104 ? -64.787 -12.451 29.779 1.00 40.44 104 LYS A C 1
ATOM 819 O O . LYS A 1 104 ? -65.352 -13.147 30.615 1.00 40.44 104 LYS A O 1
ATOM 824 N N . GLU A 1 105 ? -65.251 -11.267 29.374 1.00 42.81 105 GLU A N 1
ATOM 825 C CA . GLU A 1 105 ? -66.519 -10.663 29.811 1.00 42.81 105 GLU A CA 1
ATOM 826 C C . GLU A 1 105 ? -67.536 -10.561 28.654 1.00 42.81 105 GLU A C 1
ATOM 828 O O . GLU A 1 105 ? -68.147 -9.521 28.419 1.00 42.81 105 GLU A O 1
ATOM 833 N N . LYS A 1 106 ? -67.701 -11.650 27.892 1.00 37.28 106 LYS A N 1
ATOM 834 C CA . LYS A 1 106 ? -68.891 -11.914 27.068 1.00 37.28 106 LYS A CA 1
ATOM 835 C C . LYS A 1 106 ? -69.208 -13.399 27.043 1.00 37.28 106 LYS A C 1
ATOM 837 O O . LYS A 1 106 ? -68.250 -14.192 26.907 1.00 37.28 106 LYS A O 1
#

Foldseek 3Di:
DVVLVVVVVVVVVDPDDDVSVVVVLVVVLVVVLVVLVVCCVVPVDPVSVVVNVVSVVVSVVVVVVNVVRVVVVVVPPDCVVVVVVVVVVPVPPPPPPVVPPVPPPD

Solvent-accessible surface area (backbone atoms only — not comparable to full-atom values): 6385 Å² total; per-residue (Å²): 117,68,64,62,54,51,54,39,56,52,41,72,74,45,94,65,94,42,74,62,56,54,52,52,47,56,51,52,51,50,52,50,52,52,51,41,51,54,48,36,75,73,65,75,46,71,68,44,53,56,54,46,52,53,52,52,53,49,51,52,53,50,54,51,50,52,53,53,52,48,54,54,48,67,70,56,65,58,78,66,64,66,58,54,63,60,56,68,67,61,74,77,64,74,75,73,64,73,70,64,69,80,73,73,84,119

Nearest PDB structures (foldseek):
  8szz-assembly1_y  TM=7.007E-01  e=4.361E+00  synthetic construct